Protein AF-A0A1F7X1W8-F1 (afdb_monomer_lite)

Foldseek 3Di:
DPQPPCDPVLLVVLLVVLVVVLVVLLVVLVVQLVVLVVLCVVPPDPVSCVRSVVSNCVSVVSNVVSVVLSVCSNPPPVSVCVSRPSRVD

Structure (mmCIF, N/CA/C/O backbone):
data_AF-A0A1F7X1W8-F1
#
_entry.id   AF-A0A1F7X1W8-F1
#
loop_
_atom_site.group_PDB
_atom_site.id
_atom_site.type_symbol
_atom_site.label_atom_id
_atom_site.label_alt_id
_atom_site.label_comp_id
_atom_site.label_asym_id
_atom_site.label_entity_id
_atom_site.label_seq_id
_atom_site.pdbx_PDB_ins_code
_atom_site.Cartn_x
_atom_site.Cartn_y
_atom_site.Cartn_z
_atom_site.occupancy
_atom_site.B_iso_or_equiv
_atom_site.auth_seq_id
_atom_site.auth_comp_id
_atom_site.auth_asym_id
_atom_site.auth_atom_id
_atom_site.pdbx_PDB_model_num
ATOM 1 N N . MET A 1 1 ? 4.924 -13.239 -31.880 1.00 41.56 1 MET A N 1
ATOM 2 C CA . MET A 1 1 ? 4.581 -12.476 -30.663 1.00 41.56 1 MET A CA 1
ATOM 3 C C . MET A 1 1 ? 5.599 -11.360 -30.544 1.00 41.56 1 MET A C 1
ATOM 5 O O . MET A 1 1 ? 6.758 -11.639 -30.267 1.00 41.56 1 MET A O 1
ATOM 9 N N . VAL A 1 2 ? 5.222 -10.133 -30.907 1.00 41.44 2 VAL A N 1
ATOM 10 C CA . VAL A 1 2 ? 6.126 -8.981 -30.815 1.00 41.44 2 VAL A CA 1
ATOM 11 C C . VAL A 1 2 ? 6.388 -8.762 -29.334 1.00 41.44 2 VAL A C 1
ATOM 13 O O . VAL A 1 2 ? 5.474 -8.437 -28.584 1.00 41.44 2 VAL A O 1
ATOM 16 N N . ALA A 1 3 ? 7.614 -9.026 -28.893 1.00 47.31 3 ALA A N 1
ATOM 17 C CA . ALA A 1 3 ? 8.039 -8.653 -27.560 1.00 47.31 3 ALA A CA 1
ATOM 18 C C . ALA A 1 3 ? 7.925 -7.129 -27.469 1.00 47.31 3 ALA A C 1
ATOM 20 O O . ALA A 1 3 ? 8.774 -6.423 -28.016 1.00 47.31 3 ALA A O 1
ATOM 21 N N . ASN A 1 4 ? 6.881 -6.622 -26.807 1.00 58.84 4 ASN A N 1
ATOM 22 C CA . ASN A 1 4 ? 6.859 -5.243 -26.341 1.00 58.84 4 ASN A CA 1
ATOM 23 C C . ASN A 1 4 ? 8.028 -5.118 -25.361 1.00 58.84 4 ASN A C 1
ATOM 25 O O . ASN A 1 4 ? 7.940 -5.488 -24.189 1.00 58.84 4 ASN A O 1
ATOM 29 N N . LYS A 1 5 ? 9.194 -4.727 -25.892 1.00 76.56 5 LYS A N 1
ATOM 30 C CA . LYS A 1 5 ? 10.412 -4.523 -25.115 1.00 76.56 5 LYS A CA 1
ATOM 31 C C . LYS A 1 5 ? 10.092 -3.424 -24.119 1.00 76.56 5 LYS A C 1
ATOM 33 O O . LYS A 1 5 ? 9.931 -2.268 -24.502 1.00 76.56 5 LYS A O 1
ATOM 38 N N . HIS A 1 6 ? 9.985 -3.811 -22.850 1.00 83.62 6 HIS A N 1
ATOM 39 C CA . HIS A 1 6 ? 9.918 -2.868 -21.746 1.00 83.62 6 HIS A CA 1
ATOM 40 C C . HIS A 1 6 ? 11.107 -1.915 -21.881 1.00 83.62 6 HIS A C 1
ATOM 42 O O . HIS A 1 6 ? 12.262 -2.345 -21.882 1.00 83.62 6 HIS A O 1
ATOM 48 N N . ASN A 1 7 ? 10.800 -0.649 -22.148 1.00 89.06 7 ASN A N 1
ATOM 49 C CA . ASN A 1 7 ? 11.781 0.381 -22.444 1.00 89.06 7 ASN A CA 1
ATOM 50 C C . ASN A 1 7 ? 11.842 1.392 -21.292 1.00 89.06 7 ASN A C 1
ATOM 52 O O . ASN A 1 7 ? 11.034 1.371 -20.362 1.00 89.06 7 ASN A O 1
ATOM 56 N N . PHE A 1 8 ? 12.806 2.307 -21.360 1.00 88.88 8 PHE A N 1
ATOM 57 C CA . PHE A 1 8 ? 13.003 3.309 -20.315 1.00 88.88 8 PHE A CA 1
ATOM 58 C C . PHE A 1 8 ? 11.742 4.150 -20.047 1.00 88.88 8 PHE A C 1
ATOM 60 O O . PHE A 1 8 ? 11.409 4.418 -18.895 1.00 88.88 8 PHE A O 1
ATOM 67 N N . VAL A 1 9 ? 10.985 4.499 -21.091 1.00 89.88 9 VAL A N 1
ATOM 68 C CA . VAL A 1 9 ? 9.737 5.264 -20.952 1.00 89.88 9 VAL A CA 1
ATOM 69 C C . VAL A 1 9 ? 8.697 4.470 -20.158 1.00 89.88 9 VAL A C 1
ATOM 71 O O . VAL A 1 9 ? 8.082 5.012 -19.242 1.00 89.88 9 VAL A O 1
ATOM 74 N N . HIS A 1 10 ? 8.543 3.173 -20.444 1.00 91.38 10 HIS A N 1
ATOM 75 C CA . HIS A 1 10 ? 7.637 2.290 -19.707 1.00 91.38 10 HIS A CA 1
ATOM 76 C C . HIS A 1 10 ? 8.023 2.212 -18.230 1.00 91.38 10 HIS A C 1
ATOM 78 O O . HIS A 1 10 ? 7.143 2.293 -17.372 1.00 91.38 10 HIS A O 1
ATOM 84 N N . HIS A 1 11 ? 9.322 2.119 -17.933 1.00 90.69 11 HIS A N 1
ATOM 85 C CA . HIS A 1 11 ? 9.823 2.113 -16.562 1.00 90.69 11 HIS A CA 1
ATOM 86 C C . HIS A 1 11 ? 9.402 3.376 -15.807 1.00 90.69 11 HIS A C 1
ATOM 88 O O . HIS A 1 11 ? 8.756 3.288 -14.763 1.00 90.69 11 HIS A O 1
ATOM 94 N N . ILE A 1 12 ? 9.718 4.552 -16.361 1.00 93.00 12 ILE A N 1
ATOM 95 C CA . ILE A 1 12 ? 9.450 5.847 -15.725 1.00 93.00 12 ILE A CA 1
ATOM 96 C C . ILE A 1 12 ? 7.949 6.074 -15.536 1.00 93.00 12 ILE A C 1
ATOM 98 O O . ILE A 1 12 ? 7.518 6.408 -14.433 1.00 93.00 12 ILE A O 1
ATOM 102 N N . VAL A 1 13 ? 7.139 5.837 -16.572 1.00 92.75 13 VAL A N 1
ATOM 103 C CA . VAL A 1 13 ? 5.682 6.025 -16.505 1.00 92.75 13 VAL A CA 1
ATOM 104 C C . VAL A 1 13 ? 5.048 5.083 -15.480 1.00 92.75 13 VAL A C 1
ATOM 106 O O . VAL A 1 13 ? 4.205 5.513 -14.693 1.00 92.75 13 VAL A O 1
ATOM 109 N N . THR A 1 14 ? 5.473 3.817 -15.441 1.00 93.25 14 THR A N 1
ATOM 110 C CA . THR A 1 14 ? 4.948 2.825 -14.486 1.00 93.25 14 THR A CA 1
ATOM 111 C C . THR A 1 14 ? 5.316 3.192 -13.050 1.00 93.25 14 THR A C 1
ATOM 113 O O . THR A 1 14 ? 4.462 3.126 -12.164 1.00 93.25 14 THR A O 1
ATOM 116 N N . SER A 1 15 ? 6.547 3.656 -12.822 1.00 92.50 15 SER A N 1
ATOM 117 C CA . SER A 1 15 ? 7.014 4.101 -11.507 1.00 92.50 15 SER A CA 1
ATOM 118 C C . SER A 1 15 ? 6.273 5.340 -11.009 1.00 92.50 15 SER A C 1
ATOM 120 O O . SER A 1 15 ? 5.768 5.329 -9.887 1.00 92.50 15 SER A O 1
ATOM 122 N N . LEU A 1 16 ? 6.135 6.381 -11.841 1.00 93.56 16 LEU A N 1
ATOM 123 C CA . LEU A 1 16 ? 5.369 7.585 -11.490 1.00 93.56 16 LEU A CA 1
ATOM 124 C C . LEU A 1 16 ? 3.906 7.254 -11.197 1.00 93.56 16 LEU A C 1
ATOM 126 O O . LEU A 1 16 ? 3.356 7.698 -10.190 1.00 93.56 16 LEU A O 1
ATOM 130 N N . TRP A 1 17 ? 3.284 6.438 -12.048 1.00 92.44 17 TRP A N 1
ATOM 131 C CA . TRP A 1 17 ? 1.904 6.013 -11.853 1.00 92.44 17 TRP A CA 1
ATOM 132 C C . TRP A 1 17 ? 1.721 5.230 -10.549 1.00 92.44 17 TRP A C 1
ATOM 134 O O . TRP A 1 17 ? 0.783 5.498 -9.796 1.00 92.44 17 TRP A O 1
ATOM 144 N N . SER A 1 18 ? 2.616 4.277 -10.261 1.00 93.00 18 SER A N 1
ATOM 145 C CA . SER A 1 18 ? 2.569 3.506 -9.017 1.00 93.00 18 SER A CA 1
ATOM 146 C C . SER A 1 18 ? 2.736 4.403 -7.798 1.00 93.00 18 SER A C 1
ATOM 148 O O . SER A 1 18 ? 2.019 4.214 -6.821 1.00 93.00 18 SER A O 1
ATOM 150 N N . LEU A 1 19 ? 3.632 5.389 -7.861 1.00 93.38 19 LEU A N 1
ATOM 151 C CA . LEU A 1 19 ? 3.878 6.314 -6.762 1.00 93.38 19 LEU A CA 1
ATOM 152 C C . LEU A 1 19 ? 2.666 7.215 -6.495 1.00 93.38 19 LEU A C 1
ATOM 154 O O . LEU A 1 19 ? 2.218 7.301 -5.355 1.00 93.38 19 LEU A O 1
ATOM 158 N N . ILE A 1 20 ? 2.078 7.817 -7.535 1.00 93.75 20 ILE A N 1
ATOM 159 C CA . ILE A 1 20 ? 0.863 8.637 -7.401 1.00 93.75 20 ILE A CA 1
ATOM 160 C C . ILE A 1 20 ? -0.273 7.795 -6.818 1.00 93.75 20 ILE A C 1
ATOM 162 O O . ILE A 1 20 ? -0.869 8.168 -5.809 1.00 93.75 20 ILE A O 1
ATOM 166 N N . LYS A 1 21 ? -0.536 6.621 -7.404 1.00 91.94 21 LYS A N 1
ATOM 167 C CA . LYS A 1 21 ? -1.585 5.715 -6.927 1.00 91.94 21 LYS A CA 1
ATOM 168 C C . LYS A 1 21 ? -1.333 5.279 -5.482 1.00 91.94 21 LYS A C 1
ATOM 170 O O . LYS A 1 21 ? -2.264 5.276 -4.680 1.00 91.94 21 LYS A O 1
ATOM 175 N N . GLY A 1 22 ? -0.097 4.907 -5.156 1.00 92.38 22 GLY A N 1
ATOM 176 C CA . GLY A 1 22 ? 0.308 4.484 -3.820 1.00 92.38 22 GLY A CA 1
ATOM 177 C C . GLY A 1 22 ? 0.064 5.578 -2.788 1.00 92.38 22 GLY A C 1
ATOM 178 O O . GLY A 1 22 ? -0.548 5.308 -1.762 1.00 92.38 22 GLY A O 1
ATOM 179 N N . LEU A 1 23 ? 0.451 6.821 -3.084 1.00 92.50 23 LEU A N 1
ATOM 180 C CA . LEU A 1 23 ? 0.209 7.968 -2.206 1.00 92.50 23 LEU A CA 1
ATOM 181 C C . LEU A 1 23 ? -1.285 8.247 -2.0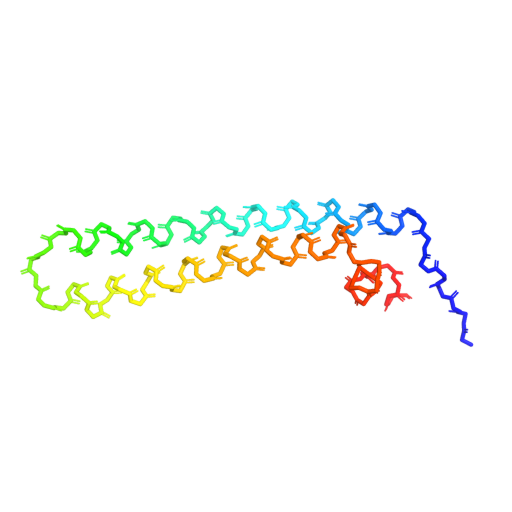18 1.00 92.50 23 LEU A C 1
ATOM 183 O O . LEU A 1 23 ? -1.740 8.365 -0.882 1.00 92.50 23 LEU A O 1
ATOM 187 N N . THR A 1 24 ? -2.064 8.305 -3.103 1.00 94.19 24 THR A N 1
ATOM 188 C CA . THR A 1 24 ? -3.510 8.564 -3.022 1.00 94.19 24 THR A CA 1
ATOM 189 C C . THR A 1 24 ? -4.225 7.506 -2.186 1.00 94.19 24 THR A C 1
ATOM 191 O O . THR A 1 24 ? -5.037 7.841 -1.326 1.00 94.19 24 THR A O 1
ATOM 194 N N . VAL A 1 25 ? -3.914 6.226 -2.402 1.00 92.88 2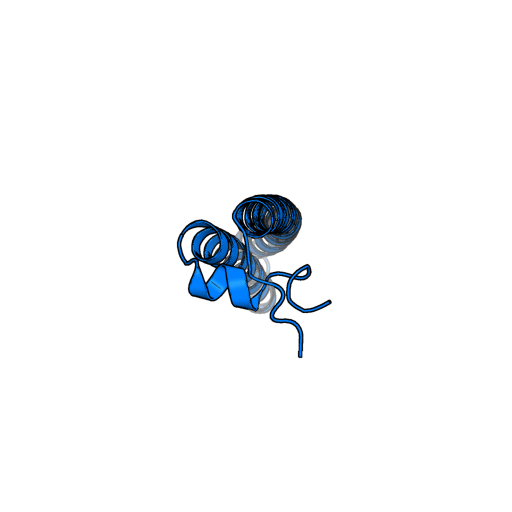5 VAL A N 1
ATOM 195 C CA . VAL A 1 25 ? -4.556 5.135 -1.662 1.00 92.88 25 VAL A CA 1
ATOM 196 C C . VAL A 1 25 ? -4.082 5.102 -0.207 1.00 92.88 25 VAL A C 1
ATOM 198 O O . VAL A 1 25 ? -4.905 4.929 0.691 1.00 92.88 25 VAL A O 1
ATOM 201 N N . SER A 1 26 ? -2.793 5.332 0.055 1.00 94.12 26 SER A N 1
ATOM 202 C CA . SER A 1 26 ? -2.270 5.406 1.422 1.00 94.12 26 SER A CA 1
ATOM 203 C C . SER A 1 26 ? -2.913 6.527 2.234 1.00 94.12 26 SER A C 1
ATOM 205 O O . SER A 1 26 ? -3.221 6.304 3.399 1.00 94.12 26 SER A O 1
ATOM 207 N N . LEU A 1 27 ? -3.195 7.694 1.644 1.00 94.19 27 LEU A N 1
ATOM 208 C CA . LEU A 1 27 ? -3.901 8.775 2.344 1.00 94.19 27 LEU A CA 1
ATOM 209 C C . LEU A 1 27 ? -5.278 8.332 2.858 1.00 94.19 27 LEU A C 1
ATOM 211 O O . LEU A 1 27 ? -5.624 8.610 4.004 1.00 94.19 27 LEU A O 1
ATOM 215 N N . ILE A 1 28 ? -6.037 7.587 2.051 1.00 94.38 28 ILE A N 1
ATOM 216 C CA . ILE A 1 28 ? -7.352 7.064 2.449 1.00 94.38 28 ILE A CA 1
ATOM 217 C C . ILE A 1 28 ? -7.205 6.075 3.614 1.00 94.38 28 ILE A C 1
ATOM 219 O O . ILE A 1 28 ? -7.931 6.162 4.604 1.00 94.38 28 ILE A O 1
ATOM 223 N N . TRP A 1 29 ? -6.238 5.159 3.538 1.00 95.19 29 TRP A N 1
ATOM 224 C CA . TRP A 1 29 ? -6.012 4.176 4.600 1.00 95.19 29 TRP A CA 1
ATOM 225 C C . TRP A 1 29 ? -5.457 4.780 5.890 1.00 95.19 29 TRP A C 1
ATOM 227 O O . TRP A 1 29 ? -5.781 4.286 6.969 1.00 95.19 29 TRP A O 1
ATOM 237 N N . ILE A 1 30 ? -4.686 5.868 5.805 1.00 94.56 30 ILE A N 1
ATOM 238 C CA . ILE A 1 30 ? -4.257 6.645 6.975 1.00 94.56 30 ILE A CA 1
ATOM 239 C C . ILE A 1 30 ? -5.474 7.226 7.698 1.00 94.56 30 ILE A C 1
ATOM 241 O O . ILE A 1 30 ? -5.536 7.135 8.921 1.00 94.56 30 ILE A O 1
ATOM 245 N N . LEU A 1 31 ? -6.463 7.764 6.973 1.00 94.75 31 LEU A N 1
ATOM 246 C CA . LEU A 1 31 ? -7.695 8.268 7.591 1.00 94.75 31 LEU A CA 1
ATOM 247 C C . LEU A 1 31 ? -8.462 7.148 8.306 1.00 94.75 31 LEU A C 1
ATOM 249 O O . LEU A 1 31 ? -8.865 7.316 9.455 1.00 94.75 31 LEU A O 1
ATOM 253 N N . ILE A 1 32 ? -8.603 5.986 7.662 1.00 93.25 32 ILE A N 1
ATOM 254 C CA . ILE A 1 32 ? -9.263 4.805 8.243 1.00 93.25 32 ILE A CA 1
ATOM 255 C C . ILE A 1 32 ? -8.525 4.325 9.505 1.00 93.25 32 ILE A C 1
ATOM 257 O O . ILE A 1 32 ? -9.148 4.092 10.542 1.00 93.25 32 ILE A O 1
ATOM 261 N N . SER A 1 33 ? -7.194 4.231 9.445 1.00 93.88 33 SER A N 1
ATOM 262 C CA . SER A 1 33 ? -6.355 3.876 10.597 1.00 93.88 33 SER A CA 1
ATOM 263 C C . SER A 1 33 ? -6.478 4.909 11.724 1.00 93.88 33 SER A C 1
ATOM 265 O O . SER A 1 33 ? -6.588 4.545 12.895 1.00 93.88 33 SER A O 1
ATOM 267 N N . GLY A 1 34 ? -6.562 6.197 11.375 1.00 94.94 34 GLY A N 1
ATOM 268 C CA . GLY A 1 34 ? -6.797 7.295 12.309 1.00 94.94 34 GLY A CA 1
ATOM 269 C C . GLY A 1 34 ? -8.123 7.161 13.058 1.00 94.94 34 GLY A C 1
ATOM 270 O O . GLY A 1 34 ? -8.149 7.335 14.274 1.00 94.94 34 GLY A O 1
ATOM 271 N N . VAL A 1 35 ? -9.205 6.773 12.374 1.00 93.50 35 VAL A N 1
ATOM 272 C CA . VAL A 1 35 ? -10.494 6.473 13.022 1.00 93.50 35 VAL A CA 1
ATOM 273 C C . VAL A 1 35 ? -10.355 5.302 13.996 1.00 93.50 35 VAL A C 1
ATOM 275 O O . VAL A 1 35 ? -10.800 5.410 15.138 1.00 93.50 35 VAL A O 1
ATOM 278 N N . GLY A 1 36 ? -9.678 4.220 13.596 1.00 92.81 36 GLY A N 1
ATOM 279 C CA . GLY A 1 36 ? -9.390 3.090 14.488 1.00 92.81 36 GLY A CA 1
ATOM 280 C C . GLY A 1 36 ? -8.622 3.511 15.745 1.00 92.81 36 GLY A C 1
ATOM 281 O O . GLY A 1 36 ? -8.976 3.118 16.856 1.00 92.81 36 GLY A O 1
ATOM 282 N N . LEU A 1 37 ? -7.628 4.389 15.589 1.00 94.44 37 LEU A N 1
ATOM 283 C CA . LEU A 1 37 ? -6.835 4.938 16.690 1.00 94.44 37 LEU A CA 1
ATOM 284 C C . LEU A 1 37 ? -7.674 5.810 17.634 1.00 94.44 37 LEU A C 1
ATOM 286 O O . LEU A 1 37 ? -7.522 5.713 18.851 1.00 94.44 37 LEU A O 1
ATOM 290 N N . VAL A 1 38 ? -8.570 6.643 17.096 1.00 94.06 38 VAL A N 1
ATOM 291 C CA . VAL A 1 38 ? -9.491 7.467 17.897 1.00 94.06 38 VAL A CA 1
ATOM 292 C C . VAL A 1 38 ? -10.451 6.591 18.702 1.00 94.06 38 VAL A C 1
ATOM 294 O O . VAL A 1 38 ? -10.643 6.849 19.890 1.00 94.06 38 VAL A O 1
ATOM 297 N N . ILE A 1 39 ? -11.002 5.535 18.094 1.00 91.31 39 ILE A N 1
ATOM 298 C CA . ILE A 1 39 ? -11.869 4.567 18.781 1.00 91.31 39 ILE A CA 1
ATOM 299 C C . ILE A 1 39 ? -11.104 3.907 19.935 1.00 91.31 39 ILE A C 1
ATOM 301 O O . ILE A 1 39 ? -11.567 3.961 21.074 1.00 91.31 39 ILE A O 1
ATOM 305 N N . LEU A 1 40 ? -9.894 3.394 19.679 1.00 92.88 40 LEU A N 1
ATOM 306 C CA . LEU A 1 40 ? -9.046 2.779 20.709 1.00 92.88 40 LEU A CA 1
ATOM 307 C C . LEU A 1 40 ? -8.730 3.733 21.863 1.00 92.88 40 LEU A C 1
ATOM 309 O O . LEU A 1 40 ? -8.790 3.338 23.024 1.00 92.88 40 LEU A O 1
ATOM 313 N N . LYS A 1 41 ? -8.402 4.992 21.554 1.00 91.81 41 LYS A N 1
ATOM 314 C CA . LYS A 1 41 ? -8.097 6.004 22.574 1.00 91.81 41 LYS A CA 1
ATOM 315 C C . LYS A 1 41 ? -9.312 6.435 23.386 1.00 91.81 41 LYS A C 1
ATOM 317 O O . LYS A 1 41 ? -9.129 6.948 24.484 1.00 91.81 41 LYS A O 1
ATOM 322 N N . SER A 1 42 ? -10.526 6.263 22.862 1.00 89.12 42 SER A N 1
ATOM 323 C CA . SER A 1 42 ? -11.736 6.655 23.582 1.00 89.12 42 SER A CA 1
ATOM 324 C C . SER A 1 42 ? -11.978 5.793 24.826 1.00 89.12 42 SER A C 1
ATOM 326 O O . SER A 1 42 ? -12.504 6.316 25.806 1.00 89.12 42 SER A O 1
ATOM 328 N N . GLY A 1 43 ? -11.540 4.524 24.815 1.00 81.75 43 GLY A N 1
ATOM 329 C CA . GLY A 1 43 ? -11.505 3.641 25.987 1.00 81.75 43 GLY A CA 1
ATOM 330 C C . GLY A 1 43 ? -12.848 3.468 26.702 1.00 81.75 43 GLY A C 1
ATOM 331 O O . GLY A 1 43 ? -12.867 3.175 27.895 1.00 81.75 43 GLY A O 1
ATOM 332 N N . LYS A 1 44 ? -13.969 3.695 26.009 1.00 82.12 44 LYS A N 1
ATOM 333 C CA . LYS A 1 44 ? -15.310 3.724 26.607 1.00 82.12 44 LYS A CA 1
ATOM 334 C C . LYS A 1 44 ? -15.859 2.321 26.822 1.00 82.12 44 LYS A C 1
ATOM 336 O O . LYS A 1 44 ? -16.681 2.118 27.711 1.00 82.12 44 LYS A O 1
ATOM 341 N N . SER A 1 45 ? -15.435 1.367 25.999 1.00 88.19 45 SER A N 1
ATOM 342 C CA . SER A 1 45 ? -15.929 -0.004 26.008 1.00 88.19 45 SER A CA 1
ATOM 343 C C . SER A 1 45 ? -14.844 -0.996 25.576 1.00 88.19 45 SER A C 1
ATOM 345 O O . SER A 1 45 ? -14.045 -0.682 24.697 1.00 88.19 45 SER A O 1
ATOM 347 N N . PRO A 1 46 ? -14.836 -2.241 26.095 1.00 86.75 46 PRO A N 1
ATOM 348 C CA . PRO A 1 46 ? -13.999 -3.315 25.548 1.00 86.75 46 PRO A CA 1
ATOM 349 C C . PRO A 1 46 ? -14.288 -3.612 24.063 1.00 86.75 46 PRO A C 1
ATOM 351 O O . PRO A 1 46 ? -13.436 -4.157 23.364 1.00 86.75 46 PRO A O 1
ATOM 354 N N . ILE A 1 47 ? -15.458 -3.208 23.554 1.00 90.50 47 ILE A N 1
ATOM 355 C CA . ILE A 1 47 ? -15.807 -3.284 22.127 1.00 90.50 47 ILE A CA 1
ATOM 356 C C . ILE A 1 47 ? -14.913 -2.357 21.284 1.00 90.50 47 ILE A C 1
ATOM 358 O O . ILE A 1 47 ? -14.604 -2.678 20.136 1.00 90.50 47 ILE A O 1
ATOM 362 N N . ASP A 1 48 ? -14.422 -1.256 21.856 1.00 87.94 48 ASP A N 1
ATOM 363 C CA . ASP A 1 48 ? -13.538 -0.315 21.163 1.00 87.94 48 ASP A CA 1
ATOM 364 C C . ASP A 1 48 ? -12.215 -0.983 20.768 1.00 87.94 48 ASP A C 1
ATOM 366 O O . ASP A 1 48 ? -11.657 -0.678 19.715 1.00 87.94 48 ASP A O 1
ATOM 370 N N . LEU A 1 49 ? -11.743 -1.952 21.562 1.00 90.81 49 LEU A N 1
ATOM 371 C CA . LEU A 1 49 ? -10.583 -2.777 21.224 1.00 90.81 49 LEU A CA 1
ATOM 372 C C . LEU A 1 49 ? -10.881 -3.695 20.031 1.00 90.81 49 LEU A C 1
ATOM 374 O O . LEU A 1 49 ? -10.076 -3.779 19.104 1.00 90.81 49 LEU A O 1
ATOM 378 N N . LEU A 1 50 ? -12.045 -4.354 20.043 1.00 92.31 50 LEU A N 1
ATOM 379 C CA . LEU A 1 50 ? -12.464 -5.293 18.997 1.00 92.31 50 LEU A CA 1
ATOM 380 C C . LEU A 1 50 ? -12.661 -4.618 17.639 1.00 92.31 50 LEU A C 1
ATOM 382 O O . LEU A 1 50 ? -12.448 -5.256 16.615 1.00 92.31 50 LEU A O 1
ATOM 386 N N . ILE A 1 51 ? -13.055 -3.345 17.619 1.00 90.50 51 ILE A N 1
ATOM 387 C CA . ILE A 1 51 ? -13.284 -2.593 16.381 1.00 90.50 51 ILE A CA 1
ATOM 388 C C . ILE A 1 51 ? -12.040 -1.787 16.002 1.00 90.50 51 ILE A C 1
ATOM 390 O O . ILE A 1 51 ? -11.563 -1.855 14.869 1.00 90.50 51 ILE A O 1
ATOM 394 N N . GLY A 1 52 ? -11.483 -1.032 16.945 1.00 90.44 52 GLY A N 1
ATOM 395 C CA . GLY A 1 52 ? -10.417 -0.079 16.670 1.00 90.44 52 GLY A CA 1
ATOM 396 C C . GLY A 1 52 ? -9.080 -0.734 16.316 1.00 90.44 52 GLY A C 1
ATOM 397 O O . GLY A 1 52 ? -8.380 -0.229 15.436 1.00 90.44 52 GLY A O 1
ATOM 398 N N . LEU A 1 53 ? -8.738 -1.880 16.923 1.00 92.62 53 LEU A N 1
ATOM 399 C CA . LEU A 1 53 ? -7.475 -2.570 16.639 1.00 92.62 53 LEU A CA 1
ATOM 400 C C . LEU A 1 53 ? -7.440 -3.168 15.221 1.00 92.62 53 LEU A C 1
ATOM 402 O O . LEU A 1 53 ? -6.480 -2.875 14.504 1.00 92.62 53 LEU A O 1
ATOM 406 N N . PRO A 1 54 ? -8.457 -3.918 14.746 1.00 94.00 54 PRO A N 1
ATOM 407 C CA . PRO A 1 54 ? -8.497 -4.352 13.350 1.00 94.00 54 PRO A CA 1
ATOM 408 C C . PRO A 1 54 ? -8.460 -3.191 12.357 1.00 94.00 54 PRO A C 1
ATOM 410 O O . PRO A 1 54 ? -7.717 -3.258 11.384 1.00 94.00 54 PRO A O 1
ATOM 413 N N . LEU A 1 55 ? -9.198 -2.106 12.610 1.00 92.94 55 LEU A N 1
ATOM 414 C CA . LEU A 1 55 ? -9.187 -0.918 11.748 1.00 92.94 55 LEU A CA 1
ATOM 415 C C . LEU A 1 55 ? -7.788 -0.293 11.637 1.00 92.94 55 LEU A C 1
ATOM 417 O O . LEU A 1 55 ? -7.342 0.043 10.537 1.00 92.94 55 LEU A O 1
ATOM 421 N N . LEU A 1 56 ? -7.077 -0.186 12.762 1.00 93.94 56 LEU A N 1
ATOM 422 C CA . LEU A 1 56 ? -5.714 0.334 12.809 1.00 93.94 56 LEU A CA 1
ATOM 423 C C . LEU A 1 56 ? -4.730 -0.575 12.061 1.00 93.94 56 LEU A C 1
ATOM 425 O O . LEU A 1 56 ? -3.935 -0.083 11.256 1.00 93.94 56 LEU A O 1
ATOM 429 N N . LEU A 1 57 ? -4.805 -1.891 12.288 1.00 94.88 57 LEU A N 1
ATOM 430 C CA . LEU A 1 57 ? -3.926 -2.876 11.654 1.00 94.88 57 LEU A CA 1
ATOM 431 C C . LEU A 1 57 ? -4.170 -2.985 10.149 1.00 94.88 57 LEU A C 1
ATOM 433 O O . LEU A 1 57 ? -3.213 -2.999 9.380 1.00 94.88 57 LEU A O 1
ATOM 437 N N . ILE A 1 58 ? -5.432 -3.017 9.716 1.00 94.06 58 ILE A N 1
ATOM 438 C CA . ILE A 1 58 ? -5.798 -3.076 8.298 1.00 94.06 58 ILE A CA 1
ATOM 439 C C . ILE A 1 58 ? -5.322 -1.805 7.593 1.00 94.06 58 ILE A C 1
ATOM 441 O O . ILE A 1 58 ? -4.615 -1.891 6.590 1.00 94.06 58 ILE A O 1
ATOM 445 N N . GLY A 1 59 ? -5.641 -0.627 8.137 1.00 92.25 59 GLY A N 1
ATOM 446 C CA . GLY A 1 59 ? -5.213 0.638 7.544 1.00 92.25 59 GLY A CA 1
ATOM 447 C C . GLY A 1 59 ? -3.690 0.766 7.481 1.00 92.25 59 GLY A C 1
ATOM 448 O O . GLY A 1 59 ? -3.143 1.070 6.423 1.00 92.25 59 GLY A O 1
ATOM 449 N N . GLY A 1 60 ? -2.988 0.451 8.573 1.00 92.12 60 GLY A N 1
ATOM 450 C CA . GLY A 1 60 ? -1.524 0.466 8.607 1.00 92.12 60 GLY A CA 1
ATOM 451 C C . GLY A 1 60 ? -0.895 -0.537 7.635 1.00 92.12 60 GLY A C 1
ATOM 452 O O . GLY A 1 60 ? 0.010 -0.185 6.878 1.00 92.12 60 GLY A O 1
ATOM 453 N N . GLY A 1 61 ? -1.414 -1.765 7.597 1.00 94.19 61 GLY A N 1
ATOM 454 C CA . GLY A 1 61 ? -0.947 -2.821 6.702 1.00 94.19 61 GLY A CA 1
ATOM 455 C C . GLY A 1 61 ? -1.096 -2.448 5.229 1.00 94.19 61 GLY A C 1
ATOM 456 O O . GLY A 1 61 ? -0.155 -2.619 4.454 1.00 94.19 61 GLY A O 1
ATOM 457 N N . PHE A 1 62 ? -2.232 -1.859 4.841 1.00 94.88 62 PHE A N 1
ATOM 458 C CA . PHE A 1 62 ? -2.422 -1.380 3.473 1.00 94.88 62 PHE A CA 1
ATOM 459 C C . PHE A 1 62 ? -1.454 -0.251 3.116 1.00 94.88 62 PHE A C 1
ATOM 461 O O . PHE A 1 62 ? -0.862 -0.299 2.039 1.00 94.88 62 PHE A O 1
ATOM 468 N N . VAL A 1 63 ? -1.235 0.725 4.003 1.00 94.62 63 VAL A N 1
ATOM 469 C CA . VAL A 1 63 ? -0.271 1.815 3.764 1.00 94.62 63 VAL A CA 1
ATOM 470 C C . VAL A 1 63 ? 1.127 1.257 3.507 1.00 94.62 63 VAL A C 1
ATOM 472 O O . VAL A 1 63 ? 1.751 1.607 2.503 1.00 94.62 63 VAL A O 1
ATOM 475 N N . ILE A 1 64 ? 1.597 0.351 4.370 1.00 94.75 64 ILE A N 1
ATOM 476 C CA . ILE A 1 64 ? 2.902 -0.304 4.214 1.00 94.75 64 ILE A CA 1
ATOM 477 C C . ILE A 1 64 ? 2.959 -1.049 2.878 1.00 94.75 64 ILE A C 1
ATOM 479 O O . ILE A 1 64 ? 3.915 -0.879 2.125 1.00 94.75 64 ILE A O 1
ATOM 483 N N . ASN A 1 65 ? 1.920 -1.815 2.540 1.00 95.06 65 ASN A N 1
ATOM 484 C CA . ASN A 1 65 ? 1.866 -2.581 1.299 1.00 95.06 65 ASN A CA 1
ATOM 485 C C . ASN A 1 65 ? 1.938 -1.690 0.042 1.00 95.06 65 ASN A C 1
ATOM 487 O O . ASN A 1 65 ? 2.684 -1.991 -0.892 1.00 95.06 65 ASN A O 1
ATOM 491 N N . TYR A 1 66 ? 1.209 -0.569 0.008 1.00 92.50 66 TYR A N 1
ATOM 492 C CA . TYR A 1 66 ? 1.223 0.354 -1.134 1.00 92.50 66 TYR A CA 1
ATOM 493 C C . TYR A 1 66 ? 2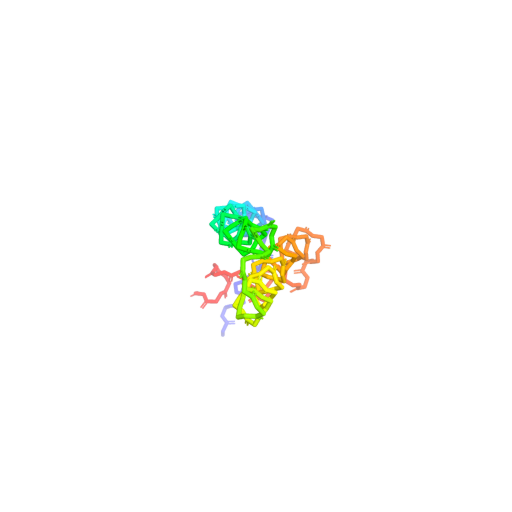.546 1.116 -1.266 1.00 92.50 66 TYR A C 1
ATOM 495 O O . TYR A 1 66 ? 3.030 1.326 -2.384 1.00 92.50 66 TYR A O 1
ATOM 503 N N . MET A 1 67 ? 3.161 1.494 -0.144 1.00 91.06 67 MET A N 1
ATOM 504 C CA . MET A 1 67 ? 4.493 2.102 -0.141 1.00 91.06 67 MET A CA 1
ATOM 505 C C . MET A 1 67 ? 5.551 1.106 -0.612 1.00 91.06 67 MET A C 1
ATOM 507 O O . MET A 1 67 ? 6.326 1.419 -1.513 1.00 91.06 67 MET A O 1
ATOM 511 N N . TRP A 1 68 ? 5.523 -0.123 -0.096 1.00 94.94 68 TRP A N 1
ATOM 512 C CA . TRP A 1 68 ? 6.439 -1.185 -0.506 1.00 94.94 68 TRP A CA 1
ATOM 513 C C . TRP A 1 68 ? 6.307 -1.522 -1.993 1.00 94.94 68 TRP A C 1
ATOM 515 O O . TRP A 1 68 ? 7.303 -1.596 -2.706 1.00 94.94 68 TRP A O 1
ATOM 525 N N . THR A 1 69 ? 5.076 -1.627 -2.497 1.00 92.88 69 THR A N 1
ATOM 526 C CA . THR A 1 69 ? 4.812 -1.840 -3.929 1.00 92.88 69 THR A CA 1
ATOM 527 C C . THR A 1 69 ? 5.400 -0.715 -4.782 1.00 92.88 69 THR A C 1
ATOM 529 O O . THR A 1 69 ? 5.968 -0.970 -5.844 1.00 92.88 69 THR A O 1
ATOM 532 N N . SER A 1 70 ? 5.315 0.533 -4.316 1.00 93.00 70 SER A N 1
ATOM 533 C CA . SER A 1 70 ? 5.898 1.683 -5.017 1.00 93.00 70 SER A CA 1
ATOM 534 C C . SER A 1 70 ? 7.427 1.620 -5.030 1.00 93.00 70 SER A C 1
ATOM 536 O O . SER A 1 70 ? 8.032 1.817 -6.081 1.00 93.00 70 SER A O 1
ATOM 538 N N . VAL A 1 71 ? 8.049 1.261 -3.901 1.00 93.69 71 VAL A N 1
ATOM 539 C CA . VAL A 1 71 ? 9.501 1.037 -3.794 1.00 93.69 71 VAL A CA 1
ATOM 540 C C . VAL A 1 71 ? 9.948 -0.068 -4.751 1.00 93.69 71 VAL A C 1
ATOM 542 O O . VAL A 1 71 ? 10.857 0.146 -5.550 1.00 93.69 71 VAL A O 1
ATOM 545 N N . LEU A 1 72 ? 9.276 -1.223 -4.742 1.00 93.81 72 LEU A N 1
ATOM 546 C CA . LEU A 1 72 ? 9.587 -2.325 -5.653 1.00 93.81 72 LEU A CA 1
ATOM 547 C C . LEU A 1 72 ? 9.431 -1.916 -7.119 1.00 93.81 72 LEU A C 1
ATOM 549 O O . LEU A 1 72 ? 10.275 -2.258 -7.939 1.00 93.81 72 LEU A O 1
ATOM 553 N N . THR A 1 73 ? 8.402 -1.137 -7.453 1.00 93.31 73 THR A N 1
ATOM 554 C CA . THR A 1 73 ? 8.197 -0.654 -8.826 1.00 93.31 73 THR A CA 1
ATOM 555 C C . THR A 1 73 ? 9.313 0.290 -9.279 1.00 93.31 73 THR A C 1
ATOM 557 O O . THR A 1 73 ? 9.656 0.298 -10.457 1.00 93.31 73 THR A O 1
ATOM 560 N N . ILE A 1 74 ? 9.909 1.064 -8.369 1.00 92.31 74 ILE A N 1
ATOM 561 C CA . ILE A 1 74 ? 10.996 2.000 -8.689 1.00 92.31 74 ILE A CA 1
ATOM 562 C C . ILE A 1 74 ? 12.350 1.289 -8.788 1.00 92.31 74 ILE A C 1
ATOM 564 O O . ILE A 1 74 ? 13.108 1.560 -9.717 1.00 92.31 74 ILE A O 1
ATOM 568 N N . PHE A 1 75 ? 12.659 0.410 -7.832 1.00 93.44 75 PHE A N 1
ATOM 569 C CA . PHE A 1 75 ? 14.004 -0.151 -7.666 1.00 93.44 75 PHE A CA 1
ATOM 570 C C . PHE A 1 75 ? 14.183 -1.558 -8.238 1.00 93.44 75 PHE A C 1
ATOM 572 O O . PHE A 1 75 ? 15.320 -1.989 -8.410 1.00 93.44 75 PHE A O 1
ATOM 579 N N . SER A 1 76 ? 13.102 -2.286 -8.534 1.00 93.38 76 SER A N 1
ATOM 580 C CA . SER A 1 76 ? 13.170 -3.618 -9.139 1.00 93.38 7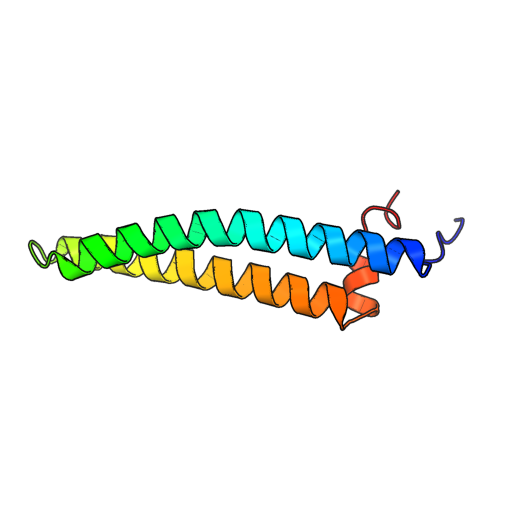6 SER A CA 1
ATOM 581 C C . SER A 1 76 ? 12.671 -3.572 -10.587 1.00 93.38 76 SER A C 1
ATOM 583 O 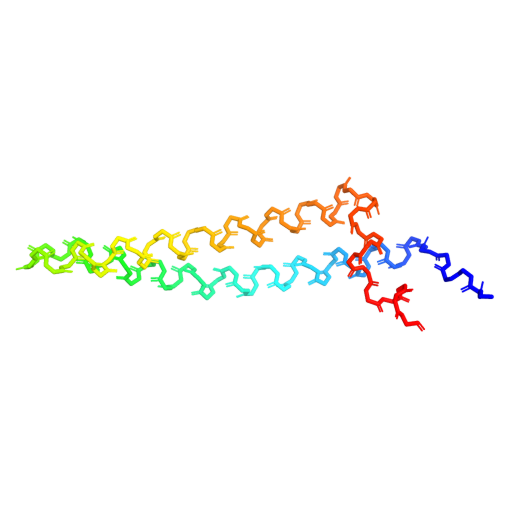O . SER A 1 76 ? 11.459 -3.581 -10.821 1.00 93.38 76 SER A O 1
ATOM 585 N N . PRO A 1 77 ? 13.579 -3.580 -11.584 1.00 88.81 77 PRO A N 1
ATOM 586 C CA . PRO A 1 77 ? 13.205 -3.610 -12.997 1.00 88.81 77 PRO A CA 1
ATOM 587 C C . PRO A 1 77 ? 12.348 -4.828 -13.353 1.00 88.81 77 PRO A C 1
ATOM 589 O O . PRO A 1 77 ? 11.426 -4.725 -14.161 1.00 88.81 77 PRO A O 1
ATOM 592 N N . THR A 1 78 ? 12.620 -5.975 -12.721 1.00 90.50 78 THR A N 1
ATOM 593 C CA . THR A 1 78 ? 11.835 -7.203 -12.892 1.00 90.50 78 THR A CA 1
ATOM 594 C C . THR A 1 78 ? 10.405 -7.004 -12.401 1.00 90.50 78 THR A C 1
ATOM 596 O O . THR A 1 78 ? 9.469 -7.306 -13.131 1.00 90.50 78 THR A O 1
ATOM 599 N N . PHE A 1 79 ? 10.221 -6.421 -11.210 1.00 91.56 79 PHE A N 1
ATOM 600 C CA . PHE A 1 79 ? 8.886 -6.133 -10.681 1.00 91.56 79 PHE A CA 1
ATOM 601 C C . PHE A 1 79 ? 8.151 -5.096 -11.537 1.00 91.56 79 PHE A C 1
ATOM 603 O O . PHE A 1 79 ? 6.993 -5.302 -11.888 1.00 91.56 79 PHE A O 1
ATOM 610 N N . ASN A 1 80 ? 8.834 -4.014 -11.932 1.00 92.88 80 ASN A N 1
ATOM 611 C CA . ASN A 1 80 ? 8.278 -2.980 -12.804 1.00 92.88 80 ASN A CA 1
ATOM 612 C C . ASN A 1 80 ? 7.756 -3.573 -14.119 1.00 92.88 80 ASN A C 1
ATOM 614 O O . ASN A 1 80 ? 6.668 -3.218 -14.568 1.00 92.88 80 ASN A O 1
ATOM 618 N N . ARG A 1 81 ? 8.505 -4.507 -14.716 1.00 89.31 81 ARG A N 1
ATOM 619 C CA . ARG A 1 81 ? 8.121 -5.168 -15.965 1.00 89.31 81 ARG A CA 1
ATOM 620 C C . ARG A 1 81 ? 6.824 -5.962 -15.840 1.00 89.31 81 ARG A C 1
ATOM 622 O O . ARG A 1 81 ? 5.992 -5.853 -16.735 1.00 89.31 81 ARG A O 1
ATOM 629 N N . GLU A 1 82 ? 6.647 -6.693 -14.743 1.00 90.31 82 GLU A N 1
ATOM 630 C CA . GLU A 1 82 ? 5.441 -7.489 -14.471 1.00 90.31 82 GLU A CA 1
ATOM 631 C C . GLU A 1 82 ? 4.202 -6.612 -14.229 1.00 90.31 82 GLU A C 1
ATOM 633 O O . GLU A 1 82 ? 3.102 -6.935 -14.671 1.00 90.31 82 GLU A O 1
ATOM 638 N N . VAL A 1 83 ? 4.363 -5.465 -13.561 1.00 89.56 83 VAL A N 1
ATOM 639 C CA . VAL A 1 83 ? 3.240 -4.556 -13.254 1.00 89.56 83 VAL A CA 1
ATOM 640 C C . VAL A 1 83 ? 2.981 -3.506 -14.342 1.00 89.56 83 VAL A C 1
ATOM 642 O O . VAL A 1 83 ? 2.016 -2.736 -14.258 1.00 89.56 83 VAL A O 1
ATOM 645 N N . CYS A 1 84 ? 3.825 -3.448 -15.375 1.00 89.00 84 CYS A N 1
ATOM 646 C CA . CYS A 1 84 ? 3.726 -2.467 -16.447 1.00 89.00 84 CYS A CA 1
ATOM 647 C C . CYS A 1 84 ? 2.514 -2.740 -17.350 1.00 89.00 84 CYS A C 1
ATOM 649 O O . CYS A 1 84 ? 2.532 -3.602 -18.230 1.00 89.00 84 CYS A O 1
ATOM 651 N N . LYS A 1 85 ? 1.472 -1.912 -17.215 1.00 85.00 85 LYS A N 1
ATOM 652 C CA . LYS A 1 85 ? 0.259 -1.987 -18.052 1.00 85.00 85 LYS A CA 1
ATOM 653 C C . LYS A 1 85 ?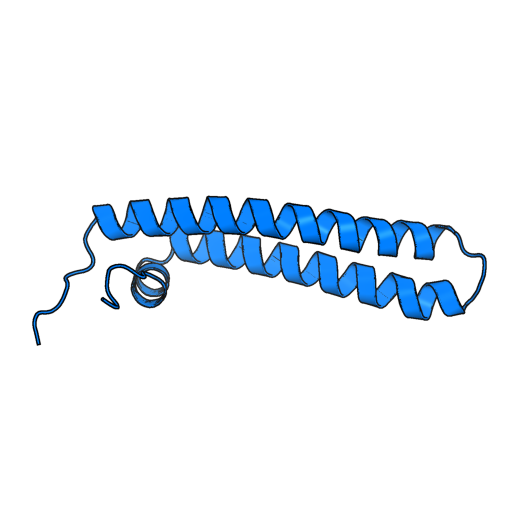 0.505 -1.753 -19.547 1.00 85.00 85 LYS A C 1
ATOM 655 O O . LYS A 1 85 ? -0.350 -2.110 -20.349 1.00 85.00 85 LYS A O 1
ATOM 660 N N . LEU A 1 86 ? 1.620 -1.117 -19.909 1.00 83.31 86 LEU A N 1
ATOM 661 C CA . LEU A 1 86 ? 1.999 -0.856 -21.302 1.00 83.31 86 LEU A CA 1
ATOM 662 C C . LEU A 1 86 ? 2.694 -2.058 -21.956 1.00 83.31 86 LEU A C 1
ATOM 664 O O . LEU A 1 86 ? 2.733 -2.131 -23.174 1.00 83.31 86 LEU A O 1
ATOM 668 N N . CYS A 1 87 ? 3.235 -2.992 -21.166 1.00 80.56 87 CYS A N 1
ATOM 669 C CA . CYS A 1 87 ? 3.834 -4.228 -21.679 1.00 80.56 87 CYS A CA 1
ATOM 670 C C . CYS A 1 87 ? 2.825 -5.375 -21.814 1.00 80.56 87 CYS A C 1
ATOM 672 O O . CYS A 1 87 ? 3.058 -6.287 -22.601 1.00 80.56 87 CYS A O 1
ATOM 674 N N . GLY A 1 88 ? 1.734 -5.343 -21.041 1.00 66.94 88 GLY A N 1
ATOM 675 C CA . GLY A 1 88 ? 0.634 -6.315 -21.117 1.00 66.94 88 GLY A CA 1
ATOM 676 C C . GLY A 1 88 ? -0.461 -5.967 -22.135 1.00 66.94 88 GLY A C 1
ATOM 677 O O . GLY A 1 88 ? -1.466 -6.670 -22.196 1.00 66.94 88 GLY A O 1
ATOM 678 N N . LYS A 1 89 ? -0.293 -4.875 -22.885 1.00 55.72 89 LYS A N 1
ATOM 679 C CA . LYS A 1 89 ? -1.108 -4.494 -24.046 1.00 55.72 89 LYS A CA 1
ATOM 680 C C . LYS A 1 89 ? -0.288 -4.689 -25.313 1.00 55.72 89 LYS A C 1
ATOM 682 O O . LYS A 1 89 ? -0.916 -4.972 -26.352 1.00 55.72 89 LYS A O 1
#

Radius of gyration: 18.15 Å; chains: 1; bounding box: 30×21×57 Å

Organism: NCBI:txid1802478

Secondary structure (DSSP, 8-state):
-------HHHHHHHHHHHHHHHHHHHHHHHHHHHHHHHHHHH-S-HHHHHHHHHHHHHHHHHHHHHHHHHHHHHH-HHHHHHH-TTT--

Sequence (89 aa):
MVANKHNFVHHIVTSLWSLIKGLTVSLIWILISGVGLVILKSGKSPIDLLIGLPLLLIGGGFVINYMWTSVLTIFSPTFNREVCKLCGK

pLDDT: mean 88.87, std 10.78, range [41.44, 95.19]